Protein AF-A0A1H4Z9X9-F1 (afdb_monomer)

Foldseek 3Di:
DDPPVVVVVVVVVVVVVVVVVVVVCVVVPNCPCVVPVVVVVVVVCVVVVVVVDDDPDDDDDDDDDDDDDDDDDDDDDDPPPVPDDDPWDKDKDFDPPVRWDWDDDPNWIWIWTMKIWIQDPVRDIDIWTFTATPVDDPDDRDTDHDDPDVVVVVVNVVVVVVVVVVVVPDD

Organism: NCBI:txid402596

Sequence (171 aa):
MTPSARPALLAAGLLGSVHAAFSLYWGLGGTWLVRTLGNRMVDAFAGWEWLLVQNCGRTTVVGPAGSSYGRSSTTSCDDRRMDVELSALAINVAIPEDLRWRDSRRDEEFELQSLTIRMLPDGSLAAKAYGKPVAGGRGAYTSFPVPDRPELAALVSAAAAEAARRWGAHS

Secondary structure (DSSP, 8-state):
--TTHHHHHHHHHHHHHHHHHHHHHHHTT--HHHHHHHHHHHHHHTT-GGGG------------S-----------S-----------EEEEEEPPGGG--EEEETTEEEEEEEEEEEE-TTS-EEEEEEEEETT-S-----EEPPP--HHHHHHHHHHHHHHHHHHHT--

pLDDT: mean 77.83, std 20.42, range [32.12, 97.69]

Mean predicted aligned error: 17.69 Å

Structure (mmCIF, N/CA/C/O backbone):
data_AF-A0A1H4Z9X9-F1
#
_entry.id   AF-A0A1H4Z9X9-F1
#
loop_
_atom_site.group_PDB
_atom_site.id
_atom_site.type_symbol
_atom_site.label_atom_id
_atom_site.label_alt_id
_atom_site.label_comp_id
_atom_site.label_asym_id
_atom_site.label_entity_id
_atom_site.label_seq_id
_atom_site.pdbx_PDB_ins_code
_atom_site.Cartn_x
_atom_site.Cartn_y
_atom_site.Cartn_z
_atom_site.occupancy
_atom_site.B_iso_or_equiv
_atom_site.auth_seq_id
_atom_site.auth_comp_id
_atom_site.auth_asym_id
_atom_site.auth_atom_id
_atom_site.pdbx_PDB_model_num
ATOM 1 N N . MET A 1 1 ? -19.830 56.458 6.290 1.00 52.66 1 MET A N 1
ATOM 2 C CA . MET A 1 1 ? -18.929 55.763 5.343 1.00 52.66 1 MET A CA 1
ATOM 3 C C . MET A 1 1 ? -17.515 55.841 5.896 1.00 52.66 1 MET A C 1
ATOM 5 O O . MET A 1 1 ? -16.938 56.919 5.899 1.00 52.66 1 MET A O 1
ATOM 9 N N . THR A 1 2 ? -17.002 54.756 6.475 1.00 53.25 2 THR A N 1
ATOM 10 C CA . THR A 1 2 ? -15.676 54.725 7.113 1.00 53.25 2 THR A CA 1
ATOM 11 C C . THR A 1 2 ? -14.554 54.656 6.059 1.00 53.25 2 THR A C 1
ATOM 13 O O . THR A 1 2 ? -14.677 53.913 5.083 1.00 53.25 2 THR A O 1
ATOM 16 N N . PRO A 1 3 ? -13.448 55.407 6.224 1.00 57.75 3 PRO A N 1
ATOM 17 C CA . PRO A 1 3 ? -12.372 55.532 5.228 1.00 57.75 3 PRO A CA 1
ATOM 18 C C . PRO A 1 3 ? -11.546 54.250 4.973 1.00 57.75 3 PRO A C 1
ATOM 20 O O . PRO A 1 3 ? -10.733 54.226 4.052 1.00 57.75 3 PRO A O 1
ATOM 23 N N . SER A 1 4 ? -11.782 53.160 5.711 1.00 63.22 4 SER A N 1
ATOM 24 C CA . SER A 1 4 ? -11.013 51.904 5.622 1.00 63.22 4 SER A CA 1
ATOM 25 C C . SER A 1 4 ? -11.475 50.916 4.538 1.00 63.22 4 SER A C 1
ATOM 27 O O . SER A 1 4 ? -10.847 49.877 4.356 1.00 63.22 4 SER A O 1
ATOM 29 N N . ALA A 1 5 ? -12.547 51.207 3.793 1.00 66.94 5 ALA A N 1
ATOM 30 C CA . ALA A 1 5 ? -13.095 50.265 2.805 1.00 66.94 5 ALA A CA 1
ATOM 31 C C . ALA A 1 5 ? -12.271 50.172 1.502 1.00 66.94 5 ALA A C 1
ATOM 33 O O . ALA A 1 5 ? -12.215 49.122 0.866 1.00 66.94 5 ALA A O 1
ATOM 34 N N . ARG A 1 6 ? -11.597 51.257 1.102 1.00 76.75 6 ARG A N 1
ATOM 35 C CA . ARG A 1 6 ? -10.810 51.321 -0.145 1.00 76.75 6 ARG A CA 1
ATOM 36 C C . ARG A 1 6 ? -9.581 50.400 -0.160 1.00 76.75 6 ARG A C 1
ATOM 38 O O . ARG A 1 6 ? -9.452 49.648 -1.123 1.00 76.75 6 ARG A O 1
ATOM 45 N N . PRO A 1 7 ? -8.697 50.395 0.859 1.00 81.44 7 PRO A N 1
ATOM 46 C CA . PRO A 1 7 ? -7.540 49.498 0.854 1.00 81.44 7 PRO A CA 1
ATOM 47 C C . PRO A 1 7 ? -7.947 48.019 0.914 1.00 81.44 7 PRO A C 1
ATOM 49 O O . PRO A 1 7 ? -7.314 47.195 0.262 1.00 81.44 7 PRO A O 1
ATOM 52 N N . ALA A 1 8 ? -9.035 47.683 1.614 1.00 81.56 8 ALA A N 1
ATOM 53 C CA . ALA A 1 8 ? -9.553 46.316 1.665 1.00 81.56 8 ALA A CA 1
ATOM 54 C C . ALA A 1 8 ? -10.060 45.833 0.294 1.00 81.56 8 ALA A C 1
ATOM 56 O O . ALA A 1 8 ? -9.765 44.711 -0.111 1.00 81.56 8 ALA A O 1
ATOM 57 N N . LEU A 1 9 ? -10.764 46.691 -0.453 1.00 83.94 9 LEU A N 1
ATOM 58 C CA . LEU A 1 9 ? -11.211 46.378 -1.814 1.00 83.94 9 LEU A CA 1
ATOM 59 C C . LEU A 1 9 ? -10.040 46.244 -2.794 1.00 83.94 9 LEU A C 1
ATOM 61 O O . LEU A 1 9 ? -10.055 45.350 -3.636 1.00 83.94 9 LEU A O 1
ATOM 65 N N . LEU A 1 10 ? -9.006 47.080 -2.665 1.00 89.62 10 LEU A N 1
ATOM 66 C CA . LEU A 1 10 ? -7.790 46.957 -3.475 1.00 89.62 10 LEU A CA 1
ATOM 67 C C . LEU A 1 10 ? -7.038 45.656 -3.169 1.00 89.62 10 LEU A C 1
ATOM 69 O O . LEU A 1 10 ? -6.634 44.958 -4.096 1.00 89.62 10 LEU A O 1
ATOM 73 N N . ALA A 1 11 ? -6.903 45.292 -1.892 1.00 88.44 11 ALA A N 1
ATOM 74 C CA . ALA A 1 11 ? -6.289 44.030 -1.487 1.00 88.44 11 ALA A CA 1
ATOM 75 C C . ALA A 1 11 ? -7.077 42.817 -2.011 1.00 88.44 11 ALA A C 1
ATOM 77 O O . ALA A 1 11 ? -6.487 41.893 -2.571 1.00 88.44 11 ALA A O 1
ATOM 78 N N . ALA A 1 12 ? -8.408 42.846 -1.900 1.00 89.75 12 ALA A N 1
ATOM 79 C CA . ALA A 1 12 ? -9.274 41.798 -2.434 1.00 89.75 12 ALA A CA 1
ATOM 80 C C . ALA A 1 12 ? -9.181 41.701 -3.967 1.00 89.75 12 ALA A C 1
ATOM 82 O O . ALA A 1 12 ? -9.085 40.601 -4.509 1.00 89.75 12 ALA A O 1
ATOM 83 N N . GLY A 1 13 ? -9.150 42.839 -4.668 1.00 93.00 13 GLY A N 1
ATOM 84 C CA . GLY A 1 13 ? -9.000 42.893 -6.122 1.00 93.00 13 GLY A CA 1
ATOM 85 C C . GLY A 1 13 ? -7.648 42.363 -6.602 1.00 93.00 13 GLY A C 1
ATOM 86 O O . GLY A 1 13 ? -7.600 41.603 -7.570 1.00 93.00 13 GLY A O 1
ATOM 87 N N . LEU A 1 14 ? -6.560 42.692 -5.900 1.00 95.06 14 LEU A N 1
ATOM 88 C CA . LEU A 1 14 ? -5.228 42.148 -6.178 1.00 95.06 14 LEU A CA 1
ATOM 89 C C . LEU A 1 14 ? -5.201 40.632 -5.979 1.00 95.06 14 LEU A C 1
ATOM 91 O O . LEU A 1 14 ? -4.769 39.908 -6.875 1.00 95.06 14 LEU A O 1
ATOM 95 N N . LEU A 1 15 ? -5.722 40.143 -4.851 1.00 94.06 15 LEU A N 1
ATOM 96 C CA . LEU A 1 15 ? -5.779 38.710 -4.563 1.00 94.06 15 LEU A CA 1
ATOM 97 C C . LEU A 1 15 ? -6.613 37.953 -5.610 1.00 94.06 15 LEU A C 1
ATOM 99 O O . LEU A 1 15 ? -6.176 36.923 -6.124 1.00 94.06 15 LEU A O 1
ATOM 103 N N . GLY A 1 16 ? -7.781 38.491 -5.969 1.00 94.12 16 GLY A N 1
ATOM 104 C CA . GLY A 1 16 ? -8.646 37.921 -7.000 1.00 94.12 16 GLY A CA 1
ATOM 105 C C . GLY A 1 16 ? -7.995 37.915 -8.383 1.00 94.12 16 GLY A C 1
ATOM 106 O O . GLY A 1 16 ? -8.086 36.918 -9.095 1.00 94.12 16 GLY A O 1
ATOM 107 N N . SER A 1 17 ? -7.275 38.980 -8.743 1.00 94.31 17 SER A N 1
ATOM 108 C CA . SER A 1 17 ? -6.563 39.075 -10.025 1.00 94.31 17 SER A CA 1
ATOM 109 C C . SER A 1 17 ? -5.421 38.064 -10.118 1.00 94.31 17 SER A C 1
ATOM 111 O O . SER A 1 17 ? -5.271 37.401 -11.143 1.00 94.31 17 SER A O 1
ATOM 113 N N . VAL A 1 18 ? -4.656 37.889 -9.034 1.00 95.06 18 VAL A N 1
ATOM 114 C CA . VAL A 1 18 ? -3.615 36.852 -8.949 1.00 95.06 18 VAL A CA 1
ATOM 115 C C . VAL A 1 18 ? -4.238 35.465 -9.113 1.00 95.06 18 VAL A C 1
ATOM 117 O O . VAL A 1 18 ? -3.756 34.669 -9.917 1.00 95.06 18 VAL A O 1
ATOM 120 N N . HIS A 1 19 ? -5.342 35.186 -8.418 1.00 90.62 19 HIS A N 1
ATOM 121 C CA . HIS A 1 19 ? -6.038 33.905 -8.532 1.00 90.62 19 HIS A CA 1
ATOM 122 C C . HIS A 1 19 ? -6.574 33.655 -9.953 1.00 90.62 19 HIS A C 1
ATOM 124 O O . HIS A 1 19 ? -6.375 32.575 -10.506 1.00 90.62 19 HIS A O 1
ATOM 130 N N . ALA A 1 20 ? -7.193 34.659 -10.580 1.00 92.88 20 ALA A N 1
ATOM 131 C CA . ALA A 1 20 ? -7.705 34.565 -11.947 1.00 92.88 20 ALA A CA 1
ATOM 132 C C . ALA A 1 20 ? -6.587 34.314 -12.971 1.00 92.88 20 ALA A C 1
ATOM 134 O O . ALA A 1 20 ? -6.752 33.481 -13.862 1.00 92.88 20 ALA A O 1
ATOM 135 N N . ALA A 1 21 ? -5.436 34.975 -12.817 1.00 93.19 21 ALA A N 1
ATOM 136 C CA . ALA A 1 21 ? -4.273 34.756 -13.672 1.00 93.19 21 ALA A CA 1
ATOM 137 C C . ALA A 1 21 ? -3.742 33.317 -13.561 1.00 93.19 21 ALA A C 1
ATOM 139 O O . ALA A 1 21 ? -3.458 32.691 -14.582 1.00 93.19 21 ALA A O 1
ATOM 140 N N . PHE A 1 22 ? -3.674 32.762 -12.345 1.00 91.44 22 PHE A N 1
ATOM 141 C CA . PHE A 1 22 ? -3.310 31.358 -12.129 1.00 91.44 22 PHE A CA 1
ATOM 142 C C . PHE A 1 22 ? -4.329 30.396 -12.754 1.00 91.44 22 PHE A C 1
ATOM 144 O O . PHE A 1 22 ? -3.939 29.455 -13.443 1.00 91.44 22 PHE A O 1
ATOM 151 N N . SER A 1 23 ? -5.627 30.636 -12.571 1.00 90.56 23 SER A N 1
ATOM 152 C CA . SER A 1 23 ? -6.678 29.794 -13.158 1.00 90.56 23 SER A CA 1
ATOM 153 C C . SER A 1 23 ? -6.652 29.815 -14.687 1.00 90.56 23 SER A C 1
ATOM 155 O O . SER A 1 23 ? -6.767 28.764 -15.315 1.00 90.56 23 SER A O 1
ATOM 157 N N . LEU A 1 24 ? -6.431 30.984 -15.296 1.00 94.38 24 LEU A N 1
ATOM 158 C CA . LEU A 1 24 ? -6.285 31.106 -16.746 1.00 94.38 24 LEU A CA 1
ATOM 159 C C . LEU A 1 24 ? -5.022 30.393 -17.247 1.00 94.38 24 LEU A C 1
ATOM 161 O O . LEU A 1 24 ? -5.074 29.677 -18.244 1.00 94.38 24 LEU A O 1
ATOM 165 N N . TYR A 1 25 ? -3.905 30.542 -16.533 1.00 91.75 25 TYR A N 1
ATOM 166 C CA . TYR A 1 25 ? -2.648 29.867 -16.845 1.00 91.75 25 TYR A CA 1
ATOM 167 C C . TYR A 1 25 ? -2.808 28.339 -16.906 1.00 91.75 25 TYR A C 1
ATOM 169 O O . TYR A 1 25 ? -2.368 27.709 -17.870 1.00 91.75 25 TYR A O 1
ATOM 177 N N . TRP A 1 26 ? -3.484 27.745 -15.919 1.00 88.25 26 TRP A N 1
ATOM 178 C CA . TRP A 1 26 ? -3.745 26.304 -15.901 1.00 88.25 26 TRP A CA 1
ATOM 179 C C . TRP A 1 26 ? -4.807 25.878 -16.917 1.00 88.25 26 TRP A C 1
ATOM 181 O O . TRP A 1 26 ? -4.642 24.847 -17.565 1.00 88.25 26 TRP A O 1
ATOM 191 N N . GLY A 1 27 ? -5.856 26.682 -17.115 1.00 88.19 27 GLY A N 1
ATOM 192 C CA . GLY A 1 27 ? -6.894 26.416 -18.116 1.00 88.19 27 GLY A CA 1
ATOM 193 C C . GLY A 1 27 ? -6.366 26.399 -19.555 1.00 88.19 27 GLY A C 1
ATOM 194 O O . GLY A 1 27 ? -6.872 25.649 -20.383 1.00 88.19 27 GLY A O 1
ATOM 195 N N . LEU A 1 28 ? -5.310 27.167 -19.840 1.00 90.44 28 LEU A N 1
ATOM 196 C CA . LEU A 1 28 ? -4.624 27.196 -21.137 1.00 90.44 28 LEU A CA 1
ATOM 197 C C . LEU A 1 28 ? -3.490 26.157 -21.259 1.00 90.44 28 LEU A C 1
ATOM 199 O O . LEU A 1 28 ? -2.750 26.173 -22.241 1.00 90.44 28 LEU A O 1
ATOM 203 N N . GLY A 1 29 ? -3.330 25.256 -20.282 1.00 84.25 29 GLY A N 1
ATOM 204 C CA . GLY A 1 29 ? -2.321 24.190 -20.328 1.00 84.25 29 GLY A CA 1
ATOM 205 C C . GLY A 1 29 ? -0.890 24.653 -20.026 1.00 84.25 29 GLY A C 1
ATOM 206 O O . GLY A 1 29 ? 0.075 24.066 -20.521 1.00 84.25 29 GLY A O 1
ATOM 207 N N . GLY A 1 30 ? -0.720 25.706 -19.224 1.00 83.81 30 GLY A N 1
ATOM 208 C CA . GLY A 1 30 ? 0.589 26.206 -18.816 1.00 83.81 30 GLY A CA 1
ATOM 209 C C . GLY A 1 30 ? 1.420 25.160 -18.056 1.00 83.81 30 GLY A C 1
ATOM 210 O O . GLY A 1 30 ? 1.067 24.739 -16.962 1.00 83.81 30 GLY A O 1
ATOM 211 N N . THR A 1 31 ? 2.566 24.761 -18.618 1.00 83.06 31 THR A N 1
ATOM 212 C CA . THR A 1 31 ? 3.513 23.801 -17.996 1.00 83.06 31 THR A CA 1
ATOM 213 C C . THR A 1 31 ? 4.851 24.428 -17.593 1.00 83.06 31 THR A C 1
ATOM 215 O O . THR A 1 31 ? 5.661 23.817 -16.896 1.00 83.06 31 THR A O 1
ATOM 218 N N . TRP A 1 32 ? 5.098 25.667 -18.018 1.00 83.69 32 TRP A N 1
ATOM 219 C CA . TRP A 1 32 ? 6.331 26.413 -17.758 1.00 83.69 32 TRP A CA 1
ATOM 220 C C . TRP A 1 32 ? 6.660 26.574 -16.263 1.00 83.69 32 TRP A C 1
ATOM 222 O O . TRP A 1 32 ? 7.814 26.423 -15.868 1.00 83.69 32 TRP A O 1
ATOM 232 N N . LEU A 1 33 ? 5.648 26.826 -15.431 1.00 75.75 33 LEU A N 1
ATOM 233 C CA . LEU A 1 33 ? 5.761 27.004 -13.990 1.00 75.75 33 LEU A CA 1
ATOM 234 C C . LEU A 1 33 ? 6.166 25.679 -13.333 1.00 75.75 33 LEU A C 1
ATOM 236 O O . LEU A 1 33 ? 7.076 25.663 -12.518 1.00 75.75 33 LEU A O 1
ATOM 240 N N . VAL A 1 34 ? 5.581 24.554 -13.766 1.00 76.25 34 VAL A N 1
ATOM 241 C CA . VAL A 1 34 ? 5.974 23.205 -13.314 1.00 76.25 34 VAL A CA 1
ATOM 242 C C . VAL A 1 34 ? 7.426 22.915 -13.666 1.00 76.25 34 VAL A C 1
ATOM 244 O O . VAL A 1 34 ? 8.165 22.415 -12.830 1.00 76.25 34 VAL A O 1
ATOM 247 N N . ARG A 1 35 ? 7.864 23.259 -14.881 1.00 72.50 35 ARG A N 1
ATOM 248 C CA . ARG A 1 35 ? 9.251 23.018 -15.304 1.00 72.50 35 ARG A CA 1
ATOM 249 C C . ARG A 1 35 ? 10.259 23.886 -14.555 1.00 72.50 35 ARG A C 1
ATOM 251 O O . ARG A 1 35 ? 11.309 23.393 -14.167 1.00 72.50 35 ARG A O 1
ATOM 258 N N . THR A 1 36 ? 9.959 25.164 -14.341 1.00 77.62 36 THR A N 1
ATOM 259 C CA . THR A 1 36 ? 10.905 26.102 -13.713 1.00 77.62 36 THR A CA 1
ATOM 260 C C . THR A 1 36 ? 10.898 26.033 -12.190 1.00 77.62 36 THR A C 1
ATOM 262 O O . THR A 1 36 ? 11.973 25.973 -11.597 1.00 77.62 36 THR A O 1
ATOM 265 N N . LEU A 1 37 ? 9.727 26.001 -11.543 1.00 70.81 37 LEU A N 1
ATOM 266 C CA . LEU A 1 37 ? 9.650 25.780 -10.095 1.00 70.81 37 LEU A CA 1
ATOM 267 C C . LEU A 1 37 ? 9.970 24.336 -9.722 1.00 70.81 37 LEU A C 1
ATOM 269 O O . LEU A 1 37 ? 10.594 24.140 -8.690 1.00 70.81 37 LEU A O 1
ATOM 273 N N . GLY A 1 38 ? 9.623 23.349 -10.554 1.00 64.44 38 GLY A N 1
ATOM 274 C CA . GLY A 1 38 ? 10.009 21.953 -10.339 1.00 64.44 38 GLY A CA 1
ATOM 275 C C . GLY A 1 38 ? 11.524 21.780 -10.341 1.00 64.44 38 GLY A C 1
ATOM 276 O O . GLY A 1 38 ? 12.063 21.306 -9.347 1.00 64.44 38 GLY A O 1
ATOM 277 N N . ASN A 1 39 ? 12.219 22.258 -11.382 1.00 64.38 39 ASN A N 1
ATOM 278 C CA . ASN A 1 39 ? 13.684 22.200 -11.410 1.00 64.38 39 ASN A CA 1
ATOM 279 C C . ASN A 1 39 ? 14.304 22.982 -10.244 1.00 64.38 39 ASN A C 1
ATOM 281 O O . ASN A 1 39 ? 15.152 22.445 -9.548 1.00 64.38 39 ASN A O 1
ATOM 285 N N . ARG A 1 40 ? 13.833 24.205 -9.950 1.00 66.38 40 ARG A N 1
ATOM 286 C CA . ARG A 1 40 ? 14.390 24.995 -8.836 1.00 66.38 40 ARG A CA 1
ATOM 287 C C . ARG A 1 40 ? 14.104 24.414 -7.454 1.00 66.38 40 ARG A C 1
ATOM 289 O O . ARG A 1 40 ? 14.924 24.600 -6.567 1.00 66.38 40 ARG A O 1
ATOM 296 N N . MET A 1 41 ? 12.960 23.763 -7.236 1.00 59.62 41 MET A N 1
ATOM 297 C CA . MET A 1 41 ? 12.684 23.070 -5.975 1.00 59.62 41 MET A CA 1
ATOM 298 C C . MET A 1 41 ? 13.578 21.841 -5.843 1.00 59.62 41 MET A C 1
ATOM 300 O O . MET A 1 41 ? 14.187 21.672 -4.797 1.00 59.62 41 MET A O 1
ATOM 304 N N . VAL A 1 42 ? 13.714 21.031 -6.896 1.00 64.62 42 VAL A N 1
ATOM 305 C CA . VAL A 1 42 ? 14.617 19.868 -6.895 1.00 64.62 42 VAL A CA 1
ATOM 306 C C . VAL A 1 42 ? 16.064 20.301 -6.630 1.00 64.62 42 VAL A C 1
ATOM 308 O O . VAL A 1 42 ? 16.710 19.719 -5.766 1.00 64.62 42 VAL A O 1
ATOM 311 N N . ASP A 1 43 ? 16.527 21.384 -7.260 1.00 64.06 43 ASP A N 1
ATOM 312 C CA . ASP A 1 43 ? 17.861 21.951 -7.018 1.00 64.06 43 ASP A CA 1
ATOM 313 C C . ASP A 1 43 ? 18.000 22.554 -5.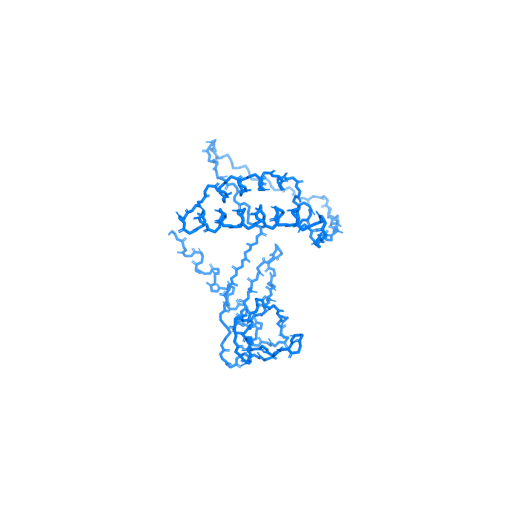607 1.00 64.06 43 ASP A C 1
ATOM 315 O O . ASP A 1 43 ? 19.052 22.441 -4.987 1.00 64.06 43 ASP A O 1
ATOM 319 N N . ALA A 1 44 ? 16.949 23.182 -5.066 1.00 65.44 44 ALA A N 1
ATOM 320 C CA . ALA A 1 44 ? 16.961 23.738 -3.709 1.00 65.44 44 ALA A CA 1
ATOM 321 C C . ALA A 1 44 ? 16.915 22.657 -2.613 1.00 65.44 44 ALA A C 1
ATOM 323 O O . ALA A 1 44 ? 17.351 22.911 -1.492 1.00 65.44 44 ALA A O 1
ATOM 324 N N . PHE A 1 45 ? 16.390 21.469 -2.927 1.00 54.88 45 PHE A N 1
ATOM 325 C CA . PHE A 1 45 ? 16.410 20.299 -2.048 1.00 54.88 45 PHE A CA 1
ATOM 326 C C . PHE A 1 45 ? 17.638 19.399 -2.264 1.00 54.88 45 PHE A C 1
ATOM 328 O O . PHE A 1 45 ? 17.888 18.533 -1.423 1.00 54.88 45 PHE A O 1
ATOM 335 N N . ALA A 1 46 ? 18.427 19.611 -3.325 1.00 55.88 46 ALA A N 1
ATOM 336 C CA . ALA A 1 46 ? 19.699 18.923 -3.526 1.00 55.88 46 ALA A CA 1
ATOM 337 C C . ALA A 1 46 ? 20.658 19.280 -2.375 1.00 55.88 46 ALA A C 1
ATOM 339 O O . ALA A 1 46 ? 20.999 20.446 -2.161 1.00 55.88 46 ALA A O 1
ATOM 340 N N . GLY A 1 47 ? 21.044 18.281 -1.576 1.00 58.47 47 GLY A N 1
ATOM 341 C CA . GLY A 1 47 ? 21.836 18.471 -0.351 1.00 58.47 47 GLY A CA 1
ATOM 342 C C . GLY A 1 47 ? 21.035 18.635 0.951 1.00 58.47 47 GLY A C 1
ATOM 343 O O . GLY A 1 47 ? 21.631 18.727 2.025 1.00 58.47 47 GLY A O 1
ATOM 344 N N . TRP A 1 48 ? 19.697 18.639 0.902 1.00 51.53 48 TRP A N 1
ATOM 345 C CA . TRP A 1 48 ? 18.820 18.581 2.089 1.00 51.53 48 TRP A CA 1
ATOM 346 C C . TRP A 1 48 ? 18.174 17.196 2.252 1.00 51.53 48 TRP A C 1
ATOM 348 O O . TRP A 1 48 ? 17.219 17.024 3.005 1.00 51.53 48 TRP A O 1
ATOM 358 N N . GLU A 1 49 ? 18.730 16.183 1.585 1.00 59.22 49 GLU A N 1
ATOM 359 C CA . GLU A 1 49 ? 18.284 14.781 1.606 1.00 59.22 49 GLU A CA 1
ATOM 360 C C . GLU A 1 49 ? 18.164 14.208 3.031 1.00 59.22 49 GLU A C 1
ATOM 362 O O . GLU A 1 49 ? 17.296 13.381 3.308 1.00 59.22 49 GLU A O 1
ATOM 367 N N . TRP A 1 50 ? 18.958 14.717 3.978 1.00 58.75 50 TRP A N 1
ATOM 368 C CA . TRP A 1 50 ? 18.918 14.328 5.390 1.00 58.75 50 TRP A CA 1
ATOM 369 C C . TRP A 1 50 ? 17.612 14.713 6.112 1.00 58.75 50 TRP A C 1
ATOM 371 O O . TRP A 1 50 ? 17.272 14.076 7.107 1.00 58.75 50 TRP A O 1
ATOM 381 N N . LEU A 1 51 ? 16.847 15.697 5.617 1.00 50.75 51 LEU A N 1
ATOM 382 C CA . LEU A 1 51 ? 15.527 16.055 6.167 1.00 50.75 51 LEU A CA 1
ATOM 383 C C . LEU A 1 51 ? 14.448 15.010 5.844 1.00 50.75 51 LEU A C 1
ATOM 385 O O . LEU A 1 51 ? 13.425 14.954 6.528 1.00 50.75 51 LEU A O 1
ATOM 389 N N . LEU A 1 52 ? 14.676 14.171 4.829 1.00 52.25 52 LEU A N 1
ATOM 390 C CA . LEU A 1 52 ? 13.796 13.057 4.463 1.00 52.25 52 LEU A CA 1
ATOM 391 C C . LEU A 1 52 ? 14.221 11.728 5.114 1.00 52.25 52 LEU A C 1
ATOM 393 O O . LEU A 1 52 ? 13.471 10.752 5.056 1.00 52.25 52 LEU A O 1
ATOM 397 N N . VAL A 1 53 ? 15.375 11.690 5.791 1.00 55.22 53 VAL A N 1
ATOM 398 C CA . VAL A 1 53 ? 15.826 10.534 6.575 1.00 55.22 53 VAL A CA 1
ATOM 399 C C . VAL A 1 53 ? 15.139 10.549 7.941 1.00 55.22 53 VAL A C 1
ATOM 401 O O . VAL A 1 53 ? 15.636 11.088 8.927 1.00 55.22 53 VAL A O 1
ATOM 404 N N . GLN A 1 54 ? 13.977 9.906 8.022 1.00 47.72 54 GLN A N 1
ATOM 405 C CA . GLN A 1 54 ? 13.472 9.401 9.297 1.00 47.72 54 GLN A CA 1
ATOM 406 C C . GLN A 1 54 ? 14.242 8.126 9.668 1.00 47.72 54 GLN A C 1
ATOM 408 O O . GLN A 1 54 ? 14.053 7.082 9.056 1.00 47.72 54 GLN A O 1
ATOM 413 N N . ASN A 1 55 ? 15.099 8.249 10.690 1.00 46.69 55 ASN A N 1
ATOM 414 C CA . ASN A 1 55 ? 15.712 7.176 11.484 1.00 46.69 55 ASN A CA 1
ATOM 415 C C . ASN A 1 55 ? 16.353 6.011 10.704 1.00 46.69 55 ASN A C 1
ATOM 417 O O . ASN A 1 55 ? 15.814 4.908 10.657 1.00 46.69 55 ASN A O 1
ATOM 421 N N . CYS A 1 56 ? 17.593 6.197 10.243 1.00 39.03 56 CYS A N 1
ATOM 422 C CA . CYS A 1 56 ? 18.515 5.066 10.149 1.00 39.03 56 CYS A CA 1
ATOM 423 C C . CYS A 1 56 ? 19.231 4.933 11.498 1.00 39.03 56 CYS A C 1
ATOM 425 O O . CYS A 1 56 ? 20.141 5.701 11.820 1.00 39.03 56 CYS A O 1
ATOM 427 N N . GLY A 1 57 ? 18.765 3.992 12.321 1.00 40.53 57 GLY A N 1
ATOM 428 C CA . GLY A 1 57 ? 19.454 3.591 13.540 1.00 40.53 57 GLY A CA 1
ATOM 429 C C . GLY A 1 57 ? 20.903 3.224 13.220 1.00 40.53 57 GLY A C 1
ATOM 430 O O . GLY A 1 57 ? 21.188 2.434 12.325 1.00 40.53 57 GLY A O 1
ATOM 431 N N . ARG A 1 58 ? 21.827 3.851 13.941 1.00 41.06 58 ARG A N 1
ATOM 432 C CA . ARG A 1 58 ? 23.257 3.569 13.900 1.00 41.06 58 ARG A CA 1
ATOM 433 C C . ARG A 1 58 ? 23.500 2.195 14.531 1.00 41.06 58 ARG A C 1
ATOM 435 O O . ARG A 1 58 ? 23.562 2.097 15.752 1.00 41.06 58 ARG A O 1
ATOM 442 N N . THR A 1 59 ? 23.681 1.162 13.716 1.00 36.12 59 THR A N 1
ATOM 443 C CA . THR A 1 59 ? 24.265 -0.108 14.169 1.00 36.12 59 THR A CA 1
ATOM 444 C C . THR A 1 59 ? 25.670 -0.216 13.600 1.00 36.12 59 THR A C 1
ATOM 446 O O . THR A 1 59 ? 25.873 -0.574 12.445 1.00 36.12 59 THR A O 1
ATOM 449 N N . THR A 1 60 ? 26.661 0.127 14.420 1.00 35.47 60 THR A N 1
ATOM 450 C CA . THR A 1 60 ? 28.061 -0.188 14.140 1.00 35.47 60 THR A CA 1
ATOM 451 C C . THR A 1 60 ? 28.233 -1.700 14.271 1.00 35.47 60 THR A C 1
ATOM 453 O O . THR A 1 60 ? 28.254 -2.220 15.384 1.00 35.47 60 THR A O 1
ATOM 456 N N . VAL A 1 61 ? 28.351 -2.416 13.153 1.00 39.47 61 VAL A N 1
ATOM 457 C CA . VAL A 1 61 ? 28.840 -3.800 13.162 1.00 39.47 61 VAL A CA 1
ATOM 458 C C . VAL A 1 61 ? 30.363 -3.745 13.064 1.00 39.47 61 VAL A 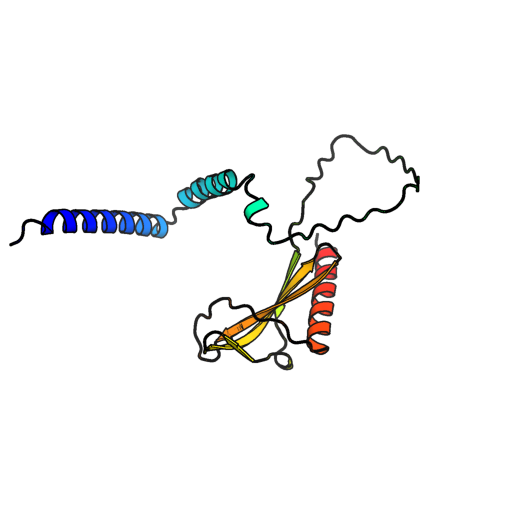C 1
ATOM 460 O O . VAL A 1 61 ? 30.916 -3.447 12.009 1.00 39.47 61 VAL A O 1
ATOM 463 N N . VAL A 1 62 ? 31.047 -4.006 14.179 1.00 42.31 62 VAL A N 1
ATOM 464 C CA . VAL A 1 62 ? 32.474 -4.352 14.176 1.00 42.31 62 VAL A CA 1
ATOM 465 C C . VAL A 1 62 ? 32.567 -5.854 13.903 1.00 42.31 62 VAL A C 1
ATOM 467 O O . VAL A 1 62 ? 32.167 -6.656 14.743 1.00 42.31 62 VAL A O 1
ATOM 470 N N . GLY A 1 63 ? 33.063 -6.229 12.722 1.00 34.97 63 GLY A N 1
ATOM 471 C CA . GLY A 1 63 ? 33.409 -7.606 12.351 1.00 34.97 63 GLY A CA 1
ATOM 472 C C . GLY A 1 63 ? 34.915 -7.729 12.082 1.00 34.97 63 GLY A C 1
ATOM 473 O O . GLY A 1 63 ? 35.518 -6.757 11.621 1.00 34.97 63 GLY A O 1
ATOM 474 N N . PRO A 1 64 ? 35.551 -8.868 12.409 1.00 37.06 64 PRO A N 1
ATOM 475 C CA . PRO A 1 64 ? 37.001 -8.970 12.497 1.00 37.06 64 PRO A CA 1
ATOM 476 C C . PRO A 1 64 ? 37.678 -9.007 11.125 1.00 37.06 64 PRO A C 1
ATOM 478 O O . PRO A 1 64 ? 37.128 -9.480 10.131 1.00 37.06 64 PRO A O 1
ATOM 481 N N . ALA A 1 65 ? 38.914 -8.514 11.114 1.00 42.72 65 ALA A N 1
ATOM 482 C CA . ALA A 1 65 ? 39.824 -8.543 9.985 1.00 42.72 65 ALA A CA 1
ATOM 483 C C . ALA A 1 65 ? 40.087 -9.978 9.499 1.00 42.72 65 ALA A C 1
A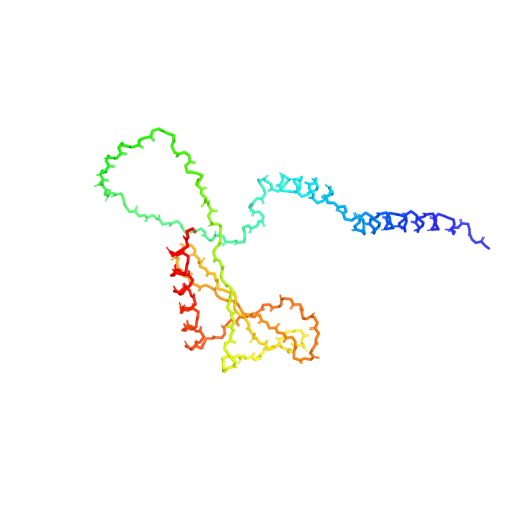TOM 485 O O . ALA A 1 65 ? 40.439 -10.852 10.289 1.00 42.72 65 ALA A O 1
ATOM 486 N N . GLY A 1 66 ? 40.007 -10.171 8.182 1.00 36.50 66 GLY A N 1
ATOM 487 C CA . GLY A 1 66 ? 40.618 -11.308 7.500 1.00 36.50 66 GLY A CA 1
ATOM 488 C C . GLY A 1 66 ? 39.656 -12.125 6.650 1.00 36.50 66 GLY A C 1
ATOM 489 O O . GLY A 1 66 ? 39.107 -13.113 7.114 1.00 36.50 66 GLY A O 1
ATOM 490 N N . SER A 1 67 ? 39.541 -11.782 5.366 1.00 32.12 67 SER A N 1
ATOM 491 C CA . SER A 1 67 ? 39.570 -12.802 4.314 1.00 32.12 67 SER A CA 1
ATOM 492 C C . SER A 1 67 ? 39.852 -12.159 2.961 1.00 32.12 67 SER A C 1
ATOM 494 O O . SER A 1 67 ? 39.031 -11.462 2.370 1.00 32.12 67 SER A O 1
ATOM 496 N N . SER A 1 68 ? 41.073 -12.380 2.501 1.00 43.25 68 SER A N 1
ATOM 497 C CA . SER A 1 68 ? 41.538 -12.161 1.143 1.00 43.25 68 SER A CA 1
ATOM 498 C C . SER A 1 68 ? 40.888 -13.163 0.189 1.00 43.25 68 SER A C 1
ATOM 500 O O . SER A 1 68 ? 41.125 -14.361 0.326 1.00 43.25 68 SER A O 1
ATOM 502 N N . TYR A 1 69 ? 40.181 -12.683 -0.832 1.00 37.00 69 TYR A N 1
ATOM 503 C CA . TYR A 1 69 ? 40.065 -13.390 -2.107 1.00 37.00 69 TYR A CA 1
ATOM 504 C C . TYR A 1 69 ? 40.126 -12.381 -3.249 1.00 37.00 69 TYR A C 1
ATOM 506 O O . TYR A 1 69 ? 39.215 -11.586 -3.465 1.00 37.00 69 TYR A O 1
ATOM 514 N N . GLY A 1 70 ? 41.248 -12.407 -3.966 1.00 38.97 70 GLY A N 1
ATOM 515 C CA . GLY A 1 70 ? 41.410 -11.687 -5.214 1.00 38.97 70 GLY A CA 1
ATOM 516 C C . GLY A 1 70 ? 40.568 -12.315 -6.320 1.00 38.97 70 GLY A C 1
ATOM 517 O O . GLY A 1 70 ? 40.526 -13.536 -6.481 1.00 38.97 70 GLY A O 1
ATOM 518 N N . ARG A 1 71 ? 39.956 -11.461 -7.135 1.00 36.94 71 ARG A N 1
ATOM 519 C CA . ARG A 1 71 ? 39.672 -11.765 -8.533 1.00 36.94 71 ARG A CA 1
ATOM 520 C C . ARG A 1 71 ? 39.949 -10.513 -9.347 1.00 36.94 71 ARG A C 1
ATOM 522 O O . ARG A 1 71 ? 39.159 -9.578 -9.372 1.00 36.94 71 ARG A O 1
ATOM 529 N N . SER A 1 72 ? 41.105 -10.519 -9.992 1.00 42.41 72 SER A N 1
ATOM 530 C CA . SER A 1 72 ? 41.453 -9.594 -11.058 1.00 42.41 72 SER A CA 1
ATOM 531 C C . SER A 1 72 ? 40.523 -9.867 -12.240 1.00 42.41 72 SER A C 1
ATOM 533 O O . SER A 1 72 ? 40.631 -10.909 -12.884 1.00 42.41 72 SER A O 1
ATOM 535 N N . SER A 1 73 ? 39.606 -8.951 -12.526 1.00 43.38 73 SER A N 1
ATOM 536 C CA . SER A 1 73 ? 38.926 -8.881 -13.817 1.00 43.38 73 SER A CA 1
ATOM 537 C C . SER A 1 73 ? 39.185 -7.505 -14.409 1.00 43.38 73 SER A C 1
ATOM 539 O O . SER A 1 73 ? 38.476 -6.540 -14.139 1.00 43.38 73 SER A O 1
ATOM 541 N N . THR A 1 74 ? 40.247 -7.418 -15.203 1.00 49.47 74 THR A N 1
ATOM 542 C CA . THR A 1 74 ? 40.423 -6.376 -16.208 1.00 49.47 74 THR A CA 1
ATOM 543 C C . THR A 1 74 ? 39.320 -6.539 -17.251 1.00 49.47 74 THR A C 1
ATOM 545 O O . THR A 1 74 ? 39.323 -7.495 -18.023 1.00 49.47 74 THR A O 1
ATOM 548 N N . THR A 1 75 ? 38.356 -5.623 -17.291 1.00 40.72 75 THR A N 1
ATOM 549 C CA . THR A 1 75 ? 37.506 -5.410 -18.469 1.00 40.72 75 THR A CA 1
ATOM 550 C C . THR A 1 75 ? 37.148 -3.934 -18.578 1.00 40.72 75 THR A C 1
ATOM 552 O O . THR A 1 75 ? 36.441 -3.394 -17.740 1.00 40.72 75 THR A O 1
ATOM 555 N N . SER A 1 76 ? 37.669 -3.357 -19.661 1.00 40.34 76 SER A N 1
ATOM 556 C CA . SER A 1 76 ? 37.145 -2.254 -20.466 1.00 40.34 76 SER A CA 1
ATOM 557 C C . SER A 1 76 ? 36.923 -0.887 -19.816 1.00 40.34 76 SER A C 1
ATOM 559 O O . SER A 1 76 ? 36.019 -0.667 -19.019 1.00 40.34 76 SER A O 1
ATOM 561 N N . CYS A 1 77 ? 37.713 0.076 -20.285 1.00 41.16 77 CYS A N 1
ATOM 562 C CA . CYS A 1 77 ? 37.466 1.500 -20.127 1.00 41.16 77 CYS A CA 1
ATOM 563 C C . CYS A 1 77 ? 36.176 1.889 -20.879 1.00 41.16 77 CYS A C 1
ATOM 565 O O . CYS A 1 77 ? 36.013 1.517 -22.038 1.00 41.16 77 CYS A O 1
ATOM 567 N N . ASP A 1 78 ? 35.321 2.663 -20.210 1.00 45.25 78 ASP A N 1
ATOM 568 C CA . ASP A 1 78 ? 34.129 3.357 -20.729 1.00 45.25 78 ASP A CA 1
ATOM 569 C C . ASP A 1 78 ? 32.885 2.505 -21.065 1.00 45.25 78 ASP A C 1
ATOM 571 O O . ASP A 1 78 ? 32.309 2.598 -22.143 1.00 45.25 78 ASP A O 1
ATOM 575 N N . ASP A 1 79 ? 32.407 1.726 -20.090 1.00 48.56 79 ASP A N 1
ATOM 576 C CA . ASP A 1 79 ? 30.965 1.503 -19.915 1.00 48.56 79 ASP A CA 1
ATOM 577 C C . ASP A 1 79 ? 30.540 2.296 -18.677 1.00 48.56 79 ASP A C 1
ATOM 579 O O . ASP A 1 79 ? 30.584 1.799 -17.549 1.00 48.56 79 ASP A O 1
ATOM 583 N N . ARG A 1 80 ? 30.174 3.573 -18.851 1.00 54.38 80 ARG A N 1
ATOM 584 C CA . ARG A 1 80 ? 29.379 4.265 -17.832 1.00 54.38 80 ARG A CA 1
ATOM 585 C C . ARG A 1 80 ? 27.987 3.634 -17.819 1.00 54.38 80 ARG A C 1
ATOM 587 O O . ARG A 1 80 ? 27.016 4.255 -18.252 1.00 54.38 80 ARG A O 1
ATOM 594 N N . ARG A 1 81 ? 27.879 2.431 -17.245 1.00 58.81 81 ARG A N 1
ATOM 595 C CA . ARG A 1 81 ? 26.661 2.040 -16.540 1.00 58.81 81 ARG A CA 1
ATOM 596 C C . ARG A 1 81 ? 26.402 3.160 -15.557 1.00 58.81 81 ARG A C 1
ATOM 598 O O . ARG A 1 81 ? 27.148 3.333 -14.599 1.00 58.81 81 ARG A O 1
ATOM 605 N N . MET A 1 82 ? 25.399 3.974 -15.861 1.00 59.06 82 MET A N 1
ATOM 606 C CA . MET A 1 82 ? 24.783 4.823 -14.859 1.00 59.06 82 MET A CA 1
ATOM 607 C C . MET A 1 82 ? 24.455 3.880 -13.706 1.00 59.06 82 MET A C 1
ATOM 609 O O . MET A 1 82 ? 23.665 2.955 -13.891 1.00 59.06 82 MET A O 1
ATOM 613 N N . ASP A 1 83 ? 25.151 4.029 -12.583 1.00 70.50 83 ASP A N 1
ATOM 614 C CA . ASP A 1 83 ? 24.832 3.273 -11.384 1.00 70.50 83 ASP A CA 1
ATOM 615 C C . ASP A 1 83 ? 23.457 3.768 -10.935 1.00 70.50 83 ASP A C 1
ATOM 617 O O . ASP A 1 83 ? 23.311 4.883 -10.432 1.00 70.50 83 ASP A O 1
ATOM 621 N N . VAL A 1 84 ? 22.413 3.022 -11.301 1.00 80.81 84 VAL A N 1
ATOM 622 C CA . VAL A 1 84 ? 21.037 3.397 -10.993 1.00 80.81 84 VAL A CA 1
ATOM 623 C C . VAL A 1 84 ? 20.788 3.004 -9.547 1.00 80.81 84 VAL A C 1
ATOM 625 O O . VAL A 1 84 ? 20.456 1.857 -9.248 1.00 80.81 84 VAL A O 1
ATOM 628 N N . GLU A 1 85 ? 20.938 3.973 -8.651 1.00 77.62 85 GLU A N 1
ATOM 629 C CA . GLU A 1 85 ? 20.585 3.803 -7.248 1.00 77.62 85 GLU A CA 1
ATOM 630 C C . GLU A 1 85 ? 19.059 3.682 -7.101 1.00 77.62 85 GLU A C 1
ATOM 632 O O . GLU A 1 85 ? 18.297 4.623 -7.345 1.00 77.62 85 GLU A O 1
ATOM 637 N N . LEU A 1 86 ? 18.590 2.497 -6.703 1.00 76.50 86 LEU A N 1
ATOM 638 C CA . LEU A 1 86 ? 17.182 2.251 -6.401 1.00 76.50 86 LEU A CA 1
ATOM 639 C C . LEU A 1 86 ? 16.900 2.606 -4.937 1.00 76.50 86 LEU A C 1
ATOM 641 O O . LEU A 1 86 ? 17.218 1.837 -4.034 1.00 76.50 86 LEU A O 1
ATOM 645 N N . SER A 1 87 ? 16.251 3.746 -4.701 1.00 73.19 87 SER A N 1
ATOM 646 C CA . SER A 1 87 ? 15.923 4.209 -3.342 1.00 73.19 87 SER A CA 1
ATOM 647 C C . SER A 1 87 ? 14.838 3.377 -2.648 1.00 73.19 87 SER A C 1
ATOM 649 O O . SER A 1 87 ? 14.867 3.203 -1.430 1.00 73.19 87 SER A O 1
ATOM 651 N N . ALA A 1 88 ? 13.862 2.862 -3.401 1.00 75.56 88 ALA A N 1
ATOM 652 C CA . ALA A 1 88 ? 12.838 1.949 -2.904 1.00 75.56 88 ALA A CA 1
ATOM 653 C C . ALA A 1 88 ? 12.181 1.174 -4.052 1.00 75.56 88 ALA A C 1
ATOM 655 O O . ALA A 1 88 ? 11.867 1.745 -5.097 1.00 75.56 88 ALA A O 1
ATOM 656 N N . LEU A 1 89 ? 11.880 -0.104 -3.816 1.00 86.31 89 LEU A N 1
ATOM 657 C CA . LEU A 1 89 ? 11.086 -0.926 -4.726 1.00 86.31 89 LEU A CA 1
ATOM 658 C C . LEU A 1 89 ? 9.732 -1.225 -4.091 1.00 86.31 89 LEU A C 1
ATOM 660 O O . LEU A 1 89 ? 9.664 -1.786 -2.996 1.00 86.31 89 LEU A O 1
ATOM 664 N N . ALA A 1 90 ? 8.654 -0.837 -4.773 1.00 93.56 90 ALA A N 1
ATOM 665 C CA . ALA A 1 90 ? 7.297 -1.045 -4.295 1.00 93.56 90 ALA A CA 1
ATOM 666 C C . ALA A 1 90 ? 6.392 -1.607 -5.391 1.00 93.56 90 ALA A C 1
ATOM 668 O O . ALA A 1 90 ? 6.451 -1.167 -6.539 1.00 93.56 90 ALA A O 1
ATOM 669 N N . ILE A 1 91 ? 5.510 -2.526 -5.010 1.00 95.25 91 ILE A N 1
ATOM 670 C CA . ILE A 1 91 ? 4.431 -3.038 -5.856 1.00 95.25 91 ILE A CA 1
ATOM 671 C C . ILE A 1 91 ? 3.083 -2.759 -5.209 1.00 95.25 91 ILE A C 1
ATOM 673 O O . ILE A 1 91 ? 2.954 -2.764 -3.985 1.00 95.25 91 ILE A O 1
ATOM 677 N N . ASN A 1 92 ? 2.075 -2.534 -6.044 1.00 96.00 92 ASN A N 1
ATOM 678 C CA . ASN A 1 92 ? 0.691 -2.427 -5.608 1.00 96.00 92 ASN A CA 1
ATOM 679 C C . ASN A 1 92 ? -0.066 -3.669 -6.053 1.00 96.00 92 ASN A C 1
ATOM 681 O O . ASN A 1 92 ? -0.020 -4.033 -7.229 1.00 96.00 92 ASN A O 1
ATOM 685 N N . VAL A 1 93 ? -0.778 -4.291 -5.121 1.00 96.56 93 VAL A N 1
ATOM 686 C CA . VAL A 1 93 ? -1.598 -5.471 -5.392 1.00 96.56 93 VAL A CA 1
ATOM 687 C C . VAL A 1 93 ? -3.009 -5.275 -4.870 1.00 96.56 93 VAL A C 1
ATOM 689 O O . VAL A 1 93 ? -3.226 -4.616 -3.853 1.00 96.56 93 VAL A O 1
ATOM 692 N N . ALA A 1 94 ? -3.978 -5.835 -5.586 1.00 96.62 94 ALA A N 1
ATOM 693 C CA . ALA A 1 94 ? -5.354 -5.901 -5.123 1.00 96.62 94 ALA A CA 1
ATOM 694 C C . ALA A 1 94 ? -5.495 -7.009 -4.071 1.00 96.62 94 ALA A C 1
ATOM 696 O O . ALA A 1 94 ? -4.905 -8.080 -4.215 1.00 96.62 94 ALA A O 1
ATOM 697 N N . ILE A 1 95 ? -6.287 -6.751 -3.032 1.00 96.12 95 ILE A N 1
ATOM 698 C CA . ILE A 1 95 ? -6.644 -7.742 -2.016 1.00 96.12 95 ILE A CA 1
ATOM 699 C C . ILE A 1 95 ? -7.846 -8.548 -2.545 1.00 96.12 95 ILE A C 1
ATOM 701 O O . ILE A 1 95 ? -8.880 -7.935 -2.867 1.00 96.12 95 ILE A O 1
ATOM 705 N N . PRO A 1 96 ? -7.730 -9.889 -2.649 1.00 96.69 96 PRO A N 1
ATOM 706 C CA . PRO A 1 96 ? -8.850 -10.779 -2.962 1.00 96.69 96 PRO A CA 1
ATOM 707 C C . PRO A 1 96 ? -10.045 -10.529 -2.039 1.00 96.69 96 PRO A C 1
ATOM 709 O O . PRO A 1 96 ? -9.852 -10.204 -0.871 1.00 96.69 96 PRO A O 1
ATOM 712 N N . GLU A 1 97 ? -11.272 -10.631 -2.555 1.00 94.88 97 GLU A N 1
ATOM 713 C CA . GLU A 1 97 ? -12.492 -10.228 -1.830 1.00 94.88 97 GLU A CA 1
ATOM 714 C C . GLU A 1 97 ? -12.667 -10.939 -0.484 1.00 94.88 97 GLU A C 1
ATOM 716 O O . GLU A 1 97 ? -13.044 -10.306 0.499 1.00 94.88 97 GLU A O 1
ATOM 721 N N . ASP A 1 98 ? -12.316 -12.219 -0.430 1.00 96.38 98 ASP A N 1
ATOM 722 C CA . ASP A 1 98 ? -12.335 -13.085 0.749 1.00 96.38 98 ASP A CA 1
ATOM 723 C C . ASP A 1 98 ? -11.309 -12.690 1.824 1.00 96.38 98 ASP A C 1
ATOM 725 O O . ASP A 1 98 ? -11.499 -12.991 3.002 1.00 96.38 98 ASP A O 1
ATOM 729 N N . LEU A 1 99 ? -10.248 -11.977 1.438 1.00 96.88 99 LEU A N 1
ATOM 730 C CA . LEU A 1 99 ? -9.193 -11.510 2.341 1.00 96.88 99 LEU A CA 1
ATOM 731 C C . LEU A 1 99 ? -9.356 -10.048 2.764 1.00 96.88 99 LEU A C 1
ATOM 733 O O . LEU A 1 99 ? -8.569 -9.554 3.579 1.00 96.88 99 LEU A O 1
ATOM 737 N N . ARG A 1 100 ? -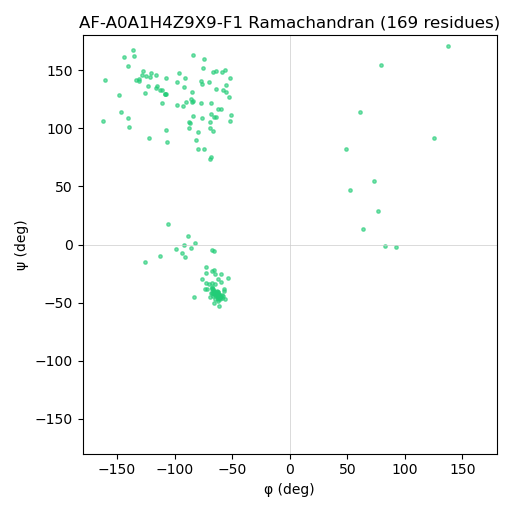10.354 -9.335 2.230 1.00 96.19 100 ARG A N 1
ATOM 738 C CA . ARG A 1 100 ? -10.618 -7.944 2.611 1.00 96.19 100 ARG A CA 1
ATOM 739 C C . ARG A 1 100 ? -11.090 -7.873 4.056 1.00 96.19 100 ARG A C 1
ATOM 741 O O . ARG A 1 100 ? -11.755 -8.763 4.580 1.00 96.19 100 ARG A O 1
ATOM 748 N N . TRP A 1 101 ? -10.753 -6.775 4.713 1.00 96.81 101 TRP A N 1
ATOM 749 C CA . TRP A 1 101 ? -11.254 -6.468 6.046 1.00 96.81 101 TRP A CA 1
ATOM 750 C C . TRP A 1 101 ? -11.669 -5.008 6.116 1.00 96.81 101 TRP A C 1
ATOM 752 O O . TRP A 1 101 ? -11.362 -4.212 5.223 1.00 96.81 101 TRP A O 1
ATOM 762 N N . ARG A 1 102 ? -12.381 -4.672 7.188 1.00 95.19 102 ARG A N 1
ATOM 763 C CA . ARG A 1 102 ? -12.740 -3.299 7.507 1.00 95.19 102 ARG A CA 1
ATOM 764 C C . ARG A 1 102 ? -11.936 -2.806 8.689 1.00 95.19 102 ARG A C 1
ATOM 766 O O . ARG A 1 102 ? -11.649 -3.572 9.608 1.00 95.19 102 ARG A O 1
ATOM 773 N N . ASP A 1 103 ? -11.575 -1.538 8.634 1.00 94.56 103 ASP A N 1
ATOM 774 C CA . ASP A 1 103 ? -10.903 -0.836 9.717 1.00 94.56 103 ASP A CA 1
ATOM 775 C C . ASP A 1 103 ? -11.416 0.607 9.765 1.00 94.56 103 ASP A C 1
ATOM 777 O O . ASP A 1 103 ? -12.009 1.104 8.803 1.00 94.56 103 ASP A O 1
ATOM 781 N N . SER A 1 104 ? -11.221 1.280 10.890 1.00 92.50 104 SER A N 1
ATOM 782 C CA . SER A 1 104 ? -11.744 2.623 11.119 1.00 92.50 104 SER A CA 1
ATOM 783 C C . SER A 1 104 ? -10.632 3.615 11.418 1.00 92.50 104 SER A C 1
ATOM 785 O O . SER A 1 104 ? -9.631 3.306 12.067 1.00 92.50 104 SER A O 1
ATOM 787 N N . ARG A 1 105 ? -10.792 4.847 10.936 1.00 89.75 105 ARG A N 1
ATOM 788 C CA . ARG A 1 105 ? -9.884 5.947 11.264 1.00 89.75 105 ARG A CA 1
ATOM 789 C C . ARG A 1 105 ? -10.654 7.254 11.273 1.00 89.75 105 ARG A C 1
ATOM 791 O O . ARG A 1 105 ? -11.300 7.574 10.287 1.00 89.75 105 ARG A O 1
ATOM 798 N N . ARG A 1 106 ? -10.523 8.035 12.354 1.00 88.31 106 ARG A N 1
ATOM 799 C CA . ARG A 1 106 ? -11.249 9.312 12.532 1.00 88.31 106 ARG A CA 1
ATOM 800 C C . ARG A 1 106 ? -12.765 9.144 12.323 1.00 88.31 106 ARG A C 1
ATOM 802 O O . ARG A 1 106 ? -13.364 9.905 11.576 1.00 88.31 106 ARG A O 1
ATOM 809 N N . ASP A 1 107 ? -13.334 8.108 12.942 1.00 88.00 107 ASP A N 1
ATOM 810 C CA . ASP A 1 107 ? -14.772 7.789 12.910 1.00 88.00 107 ASP A CA 1
ATOM 811 C C . ASP A 1 107 ? -15.345 7.436 11.522 1.00 88.00 107 ASP A C 1
ATOM 813 O O . ASP A 1 107 ? -16.557 7.338 11.349 1.00 88.00 107 ASP A O 1
ATOM 817 N N . GLU A 1 108 ? -14.482 7.186 10.534 1.00 90.50 108 GLU A N 1
ATOM 818 C CA . GLU A 1 108 ? -14.854 6.717 9.199 1.00 90.50 108 GLU A CA 1
ATOM 819 C C . GLU A 1 108 ? -14.385 5.267 9.001 1.00 90.50 108 GLU A C 1
ATOM 821 O O . GLU A 1 108 ? -13.247 4.921 9.335 1.00 90.50 108 GLU A O 1
ATOM 826 N N . GLU A 1 109 ? -15.269 4.409 8.484 1.00 93.62 109 GLU A N 1
ATOM 827 C CA . GLU A 1 109 ? -14.986 3.000 8.188 1.00 93.62 109 GLU A CA 1
ATOM 828 C C . GLU A 1 109 ? -14.495 2.839 6.746 1.00 93.62 109 GLU A C 1
ATOM 830 O O . GLU A 1 109 ? -15.074 3.380 5.798 1.00 93.62 109 GLU A O 1
ATOM 835 N N . PHE A 1 110 ? -13.444 2.045 6.577 1.00 93.88 110 PHE A N 1
ATOM 836 C CA . PHE A 1 110 ? -12.811 1.758 5.300 1.00 93.88 110 PHE A CA 1
ATOM 837 C C . PHE A 1 110 ? -12.803 0.257 5.061 1.00 93.88 110 PHE A C 1
ATOM 839 O O . PHE A 1 110 ? -12.438 -0.513 5.944 1.00 93.88 110 PHE A O 1
ATOM 846 N N . GLU A 1 111 ? -13.132 -0.157 3.843 1.00 94.00 111 GLU A N 1
ATOM 847 C CA . GLU A 1 111 ? -12.859 -1.512 3.376 1.00 94.00 111 GLU A CA 1
ATOM 848 C C . GLU A 1 111 ? -11.512 -1.524 2.655 1.00 94.00 111 GLU A C 1
ATOM 850 O O . GLU A 1 111 ? -11.326 -0.809 1.665 1.00 94.00 111 GLU A O 1
ATOM 855 N N . LEU A 1 112 ? -10.566 -2.314 3.160 1.00 95.06 112 LEU A N 1
ATOM 856 C CA . LEU A 1 112 ? -9.218 -2.418 2.617 1.00 95.06 112 LEU A CA 1
ATOM 857 C C . LEU A 1 112 ? -9.231 -3.289 1.362 1.00 95.06 112 LEU A C 1
ATOM 859 O O . LEU A 1 112 ? -9.641 -4.446 1.401 1.00 95.06 112 LEU A O 1
ATOM 863 N N . GLN A 1 113 ? -8.776 -2.725 0.244 1.00 94.69 113 GLN A N 1
ATOM 864 C CA . GLN A 1 113 ? -8.895 -3.331 -1.087 1.00 94.69 113 GLN A CA 1
ATOM 865 C C . GLN A 1 113 ? -7.555 -3.455 -1.816 1.00 94.69 113 GLN A C 1
ATOM 867 O O . GLN A 1 113 ? -7.466 -4.190 -2.799 1.00 94.69 113 GLN A O 1
ATOM 872 N N . SER A 1 114 ? -6.506 -2.768 -1.360 1.00 95.75 114 SER A N 1
ATOM 873 C CA . SER A 1 114 ? -5.173 -2.871 -1.953 1.00 95.75 114 SER A CA 1
ATOM 874 C C . SER A 1 114 ? -4.062 -2.866 -0.909 1.00 95.75 114 SER A C 1
ATOM 876 O O . SER A 1 114 ? -4.207 -2.313 0.182 1.00 95.75 114 SER A O 1
ATOM 878 N N . LEU A 1 115 ? -2.935 -3.486 -1.262 1.00 96.56 115 LEU A N 1
ATOM 879 C CA . LEU A 1 115 ? -1.686 -3.435 -0.510 1.00 96.56 115 LEU A CA 1
ATOM 880 C C . LEU A 1 115 ? -0.616 -2.734 -1.342 1.00 96.56 115 LEU A C 1
ATOM 882 O O . LEU A 1 115 ? -0.439 -3.048 -2.519 1.00 96.56 115 LEU A O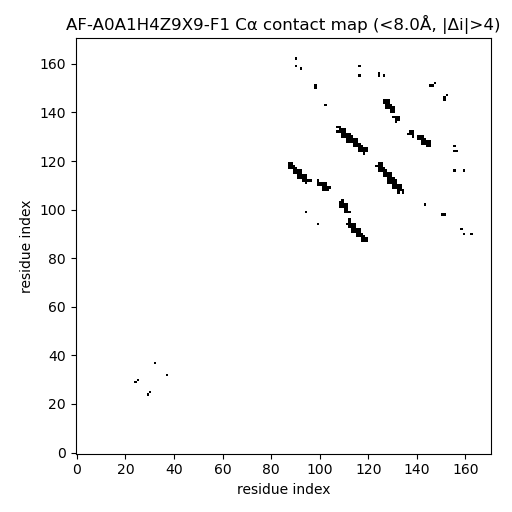 1
ATOM 886 N N . THR A 1 116 ? 0.152 -1.855 -0.706 1.00 96.56 116 THR A N 1
ATOM 887 C CA . THR A 1 116 ? 1.479 -1.473 -1.195 1.00 96.56 116 THR A CA 1
ATOM 888 C C . THR A 1 116 ? 2.509 -2.297 -0.440 1.00 96.56 116 THR A C 1
ATOM 890 O O . THR A 1 116 ? 2.601 -2.197 0.786 1.00 96.56 116 THR A O 1
ATOM 893 N N . ILE A 1 117 ? 3.287 -3.089 -1.169 1.00 96.69 117 ILE A N 1
ATOM 894 C CA . ILE A 1 117 ? 4.354 -3.937 -0.636 1.00 96.69 117 ILE A CA 1
ATOM 895 C C . ILE A 1 117 ? 5.683 -3.321 -1.046 1.00 96.69 117 ILE A C 1
ATOM 897 O O . ILE A 1 117 ? 5.883 -3.010 -2.218 1.00 96.69 117 ILE A O 1
ATOM 901 N N . ARG A 1 118 ? 6.580 -3.137 -0.084 1.00 95.06 118 ARG A N 1
ATOM 902 C CA . ARG A 1 118 ? 7.923 -2.596 -0.267 1.00 95.06 118 ARG A CA 1
ATOM 903 C C . ARG A 1 118 ? 8.955 -3.642 0.096 1.00 95.06 118 ARG A C 1
ATOM 905 O O . ARG A 1 118 ? 8.841 -4.258 1.152 1.00 95.06 118 ARG A O 1
ATOM 912 N N . MET A 1 119 ? 9.965 -3.783 -0.751 1.00 92.06 119 MET A N 1
ATOM 913 C CA . MET A 1 119 ? 11.178 -4.506 -0.393 1.00 92.06 119 MET A CA 1
ATOM 914 C C . MET A 1 119 ? 12.129 -3.539 0.308 1.00 92.06 119 MET A C 1
ATOM 916 O O . MET A 1 119 ? 12.413 -2.456 -0.212 1.00 92.06 119 MET A O 1
ATOM 920 N N . LEU A 1 120 ? 12.560 -3.911 1.507 1.00 89.06 120 LEU A N 1
ATOM 921 C CA . LEU A 1 120 ? 13.544 -3.172 2.286 1.00 89.06 120 LEU A CA 1
ATOM 922 C C . LEU A 1 120 ? 14.972 -3.550 1.844 1.00 89.06 120 LEU A C 1
ATOM 924 O O . LEU A 1 120 ? 15.156 -4.576 1.185 1.00 89.06 120 LEU A O 1
ATOM 928 N N . PRO A 1 121 ? 15.995 -2.747 2.193 1.00 84.06 121 PRO A N 1
ATOM 929 C CA . PRO A 1 121 ? 17.381 -3.013 1.791 1.00 84.06 121 PRO A CA 1
ATOM 930 C C . PRO A 1 121 ? 17.946 -4.356 2.277 1.00 84.06 121 PRO A C 1
ATOM 932 O O . PRO A 1 121 ? 18.850 -4.903 1.657 1.00 84.06 121 PRO A O 1
ATOM 935 N N . ASP A 1 122 ? 17.411 -4.897 3.371 1.00 84.50 122 ASP A N 1
ATOM 936 C CA . ASP A 1 122 ? 17.769 -6.213 3.915 1.00 84.50 122 ASP A CA 1
ATOM 937 C C . ASP A 1 122 ? 17.048 -7.383 3.213 1.00 84.50 122 ASP A C 1
ATOM 939 O O . ASP A 1 122 ? 17.229 -8.541 3.588 1.00 84.50 122 ASP A O 1
ATOM 943 N N . GLY A 1 123 ? 16.225 -7.093 2.201 1.00 83.94 123 GLY A N 1
ATOM 944 C CA . GLY A 1 123 ? 15.423 -8.070 1.466 1.00 83.94 123 GLY A CA 1
ATOM 945 C C . GLY A 1 123 ? 14.106 -8.449 2.149 1.00 83.94 123 GLY A C 1
ATOM 946 O O . GLY A 1 123 ? 13.334 -9.225 1.581 1.00 83.94 123 GLY A O 1
ATOM 947 N N . SER A 1 124 ? 13.808 -7.909 3.333 1.00 90.19 124 SER A N 1
ATOM 948 C CA . SER A 1 124 ? 12.522 -8.128 3.996 1.00 90.19 124 SER A CA 1
ATOM 949 C C . SER A 1 124 ? 11.393 -7.331 3.328 1.00 90.19 124 SER A C 1
ATOM 951 O O . SER A 1 124 ? 11.621 -6.366 2.592 1.00 90.19 124 SER A O 1
ATOM 953 N N . LEU A 1 125 ? 10.145 -7.752 3.558 1.00 94.25 125 LEU A N 1
ATOM 954 C CA . LEU A 1 125 ? 8.960 -7.126 2.972 1.00 94.25 125 LEU A CA 1
ATOM 955 C C . LEU A 1 125 ? 8.177 -6.344 4.026 1.00 94.25 125 LEU A C 1
ATOM 957 O O . LEU A 1 125 ? 7.801 -6.882 5.065 1.00 94.25 125 LEU A O 1
ATOM 961 N N . ALA A 1 126 ? 7.859 -5.091 3.713 1.00 94.31 126 ALA A N 1
ATOM 962 C CA . ALA A 1 126 ? 6.948 -4.257 4.486 1.00 94.31 126 ALA A CA 1
ATOM 963 C C . ALA A 1 126 ? 5.677 -3.986 3.676 1.00 94.31 126 ALA A C 1
ATOM 965 O O . ALA A 1 126 ? 5.754 -3.599 2.511 1.00 94.31 126 ALA A O 1
ATOM 966 N N . ALA A 1 127 ? 4.502 -4.138 4.285 1.00 96.44 127 ALA A N 1
ATOM 967 C CA . ALA A 1 127 ? 3.225 -3.934 3.606 1.00 96.44 127 ALA A CA 1
ATOM 968 C C . ALA A 1 127 ? 2.345 -2.909 4.332 1.00 96.44 127 ALA A C 1
ATOM 970 O O . ALA A 1 127 ? 2.340 -2.821 5.561 1.00 96.44 127 ALA A O 1
ATOM 971 N N . LYS A 1 128 ? 1.583 -2.134 3.557 1.00 96.81 128 LYS A N 1
ATOM 972 C CA . LYS A 1 128 ? 0.505 -1.270 4.057 1.00 96.81 128 LYS A CA 1
ATOM 973 C C . LYS A 1 128 ? -0.757 -1.478 3.247 1.00 96.81 128 LYS A C 1
ATOM 975 O O . LYS A 1 128 ? -0.682 -1.613 2.028 1.00 96.81 128 LYS A O 1
ATOM 980 N N . ALA A 1 129 ? -1.893 -1.448 3.928 1.00 96.44 129 ALA A N 1
ATOM 981 C CA . ALA A 1 129 ? -3.198 -1.581 3.309 1.00 96.44 129 ALA A CA 1
ATOM 982 C C . ALA A 1 129 ? -3.838 -0.225 3.042 1.00 96.44 129 ALA A C 1
ATOM 984 O O . ALA A 1 129 ? -3.649 0.723 3.806 1.00 96.44 129 ALA A O 1
ATOM 985 N N . TYR A 1 130 ? -4.617 -0.158 1.971 1.00 93.94 130 TYR A N 1
ATOM 986 C CA . TYR A 1 130 ? -5.382 1.012 1.576 1.00 93.94 130 TYR A CA 1
ATOM 987 C C . TYR A 1 130 ? -6.809 0.596 1.275 1.00 93.94 130 TYR A C 1
ATOM 989 O O . TYR A 1 130 ? -7.064 -0.469 0.704 1.00 93.94 130 TYR A O 1
ATOM 997 N N . GLY A 1 131 ? -7.740 1.444 1.692 1.00 90.12 131 GLY A N 1
ATOM 998 C CA . GLY A 1 131 ? -9.155 1.148 1.600 1.00 90.12 131 GLY A CA 1
ATOM 999 C C . GLY A 1 131 ? -9.982 2.299 1.086 1.00 90.12 131 GLY A C 1
ATOM 1000 O O . GLY A 1 131 ? -9.566 3.459 1.091 1.00 90.12 131 GLY A O 1
ATOM 1001 N N . LYS A 1 132 ? -11.181 1.942 0.648 1.00 89.00 132 LYS A N 1
ATOM 1002 C CA . LYS A 1 132 ? -12.214 2.878 0.228 1.00 89.00 132 LYS A CA 1
ATOM 1003 C C . LYS A 1 132 ? -13.200 3.082 1.386 1.00 89.00 132 LYS A C 1
ATOM 1005 O O . LYS A 1 132 ? -13.552 2.094 2.030 1.00 89.00 132 LYS A O 1
ATOM 1010 N N . PRO A 1 133 ? -13.681 4.314 1.631 1.00 90.56 133 PRO A N 1
ATOM 1011 C CA . PRO A 1 133 ? -14.745 4.555 2.593 1.00 90.56 133 PRO A CA 1
ATOM 1012 C C . PRO A 1 133 ? -15.983 3.720 2.290 1.00 90.56 133 PRO A C 1
ATOM 1014 O O . PRO A 1 133 ? -16.479 3.727 1.155 1.00 90.56 133 PRO A O 1
ATOM 1017 N N . VAL A 1 134 ? -16.508 3.051 3.311 1.00 90.62 134 VAL A N 1
ATOM 1018 C CA . VAL A 1 134 ? -17.732 2.246 3.201 1.00 90.62 134 VAL A CA 1
ATOM 1019 C C . VAL A 1 134 ? -18.947 3.141 2.947 1.00 90.62 134 VAL A C 1
ATOM 1021 O O . VAL A 1 134 ? -19.795 2.806 2.125 1.00 90.62 134 VAL A O 1
ATOM 1024 N N . ALA A 1 135 ? -18.988 4.324 3.568 1.00 85.12 135 ALA A N 1
ATOM 1025 C CA . ALA A 1 135 ? -20.045 5.323 3.373 1.00 85.12 135 ALA A CA 1
ATOM 1026 C C . ALA A 1 135 ? -20.077 5.934 1.953 1.00 85.12 135 ALA A C 1
ATOM 1028 O O . ALA A 1 135 ? -20.991 6.687 1.618 1.00 85.12 135 ALA A O 1
ATOM 1029 N N . GLY A 1 136 ? -19.101 5.599 1.103 1.00 77.25 136 GLY A N 1
ATOM 1030 C CA . GLY A 1 136 ? -18.928 6.201 -0.211 1.00 77.25 136 GLY A CA 1
ATOM 1031 C C . GLY A 1 136 ? -18.241 7.568 -0.141 1.00 77.25 136 GLY A C 1
ATOM 1032 O O . GLY 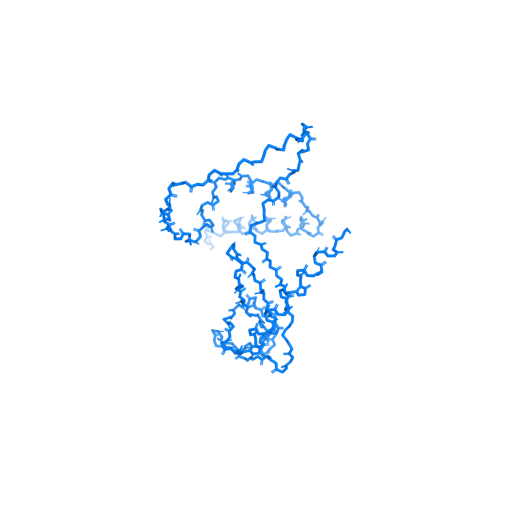A 1 136 ? -18.254 8.257 0.870 1.00 77.25 136 GLY A O 1
ATOM 1033 N N . GLY A 1 137 ? -17.585 7.952 -1.237 1.00 72.31 137 GLY A N 1
ATOM 1034 C CA . GLY A 1 137 ? -16.826 9.200 -1.330 1.00 72.31 137 GLY A CA 1
ATOM 1035 C C . GLY A 1 137 ? -15.481 9.028 -2.032 1.00 72.31 137 GLY A C 1
ATOM 1036 O O . GLY A 1 137 ? -15.037 7.912 -2.320 1.00 72.31 137 GLY A O 1
ATOM 1037 N N . ARG A 1 138 ? -14.817 10.154 -2.321 1.00 65.12 138 ARG A N 1
ATOM 1038 C CA . ARG A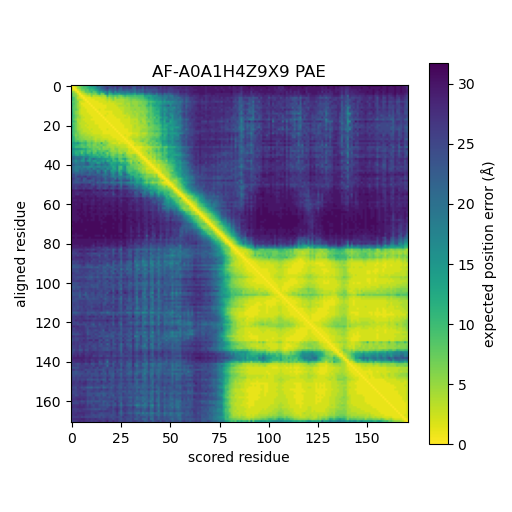 1 138 ? -13.394 10.171 -2.690 1.00 65.12 138 ARG A CA 1
ATOM 1039 C C . ARG A 1 138 ? -12.591 10.068 -1.398 1.00 65.12 138 ARG A C 1
ATOM 1041 O O . ARG A 1 138 ? -12.194 11.084 -0.839 1.00 65.12 138 ARG A O 1
ATOM 1048 N N . GLY A 1 139 ? -12.433 8.846 -0.897 1.00 61.28 139 GLY A N 1
ATOM 1049 C CA . GLY A 1 139 ? -11.640 8.599 0.302 1.00 61.28 139 GLY A CA 1
ATOM 1050 C C . GLY A 1 139 ? -10.230 9.146 0.150 1.00 61.28 139 GLY A C 1
ATOM 1051 O O . GLY A 1 139 ? -9.605 8.987 -0.902 1.00 61.28 139 GLY A O 1
ATOM 1052 N N . ALA A 1 140 ? -9.733 9.791 1.204 1.00 58.69 140 ALA A N 1
ATOM 1053 C CA . ALA A 1 140 ? -8.315 10.088 1.304 1.00 58.69 140 ALA A CA 1
ATOM 1054 C C . ALA A 1 140 ? -7.516 8.781 1.185 1.00 58.69 140 ALA A C 1
ATOM 1056 O O . ALA A 1 140 ? -7.994 7.715 1.576 1.00 58.69 140 ALA A O 1
ATOM 1057 N N . TYR A 1 141 ? -6.296 8.868 0.651 1.00 67.12 141 TYR A N 1
ATOM 1058 C CA . TYR A 1 141 ? -5.375 7.737 0.546 1.00 67.12 141 TYR A CA 1
ATOM 1059 C C . TYR A 1 141 ? -4.880 7.347 1.952 1.00 67.12 141 TYR A C 1
ATOM 1061 O O . TYR A 1 141 ? -3.766 7.672 2.370 1.00 67.12 141 TYR A O 1
ATOM 1069 N N . THR A 1 142 ? -5.756 6.721 2.734 1.00 87.31 142 THR A N 1
ATOM 1070 C CA . THR A 1 142 ? -5.521 6.390 4.136 1.00 87.31 142 THR A CA 1
ATOM 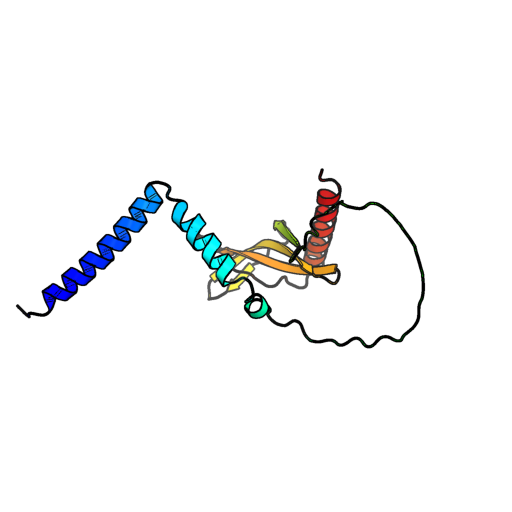1071 C C . THR A 1 142 ? -4.883 5.016 4.218 1.00 87.31 142 THR A C 1
ATOM 1073 O O . THR A 1 142 ? -5.431 4.035 3.724 1.00 87.31 142 THR A O 1
ATOM 1076 N N . SER A 1 143 ? -3.709 4.962 4.848 1.00 90.56 143 SER A N 1
ATOM 1077 C CA . SER A 1 143 ? -3.005 3.704 5.084 1.00 90.56 143 SER A CA 1
ATOM 1078 C C . SER A 1 143 ? -3.377 3.086 6.426 1.00 90.56 143 SER A C 1
ATOM 1080 O O . SER A 1 143 ? -3.525 3.802 7.424 1.00 90.56 143 SER A O 1
ATOM 1082 N N . PHE A 1 144 ? -3.447 1.761 6.435 1.00 94.62 144 PHE A N 1
ATOM 1083 C CA . PHE A 1 144 ? -3.738 0.918 7.587 1.00 94.62 144 PHE A CA 1
ATOM 1084 C C . PHE A 1 144 ? -2.652 -0.158 7.744 1.00 94.62 144 PHE A C 1
ATOM 1086 O O . PHE A 1 144 ? -2.030 -0.551 6.744 1.00 94.62 144 PHE A O 1
ATOM 1093 N N . PRO A 1 145 ? -2.367 -0.604 8.981 1.00 95.44 145 PRO A N 1
ATOM 1094 C CA . PRO A 1 145 ? -1.494 -1.750 9.207 1.00 95.44 145 PRO A CA 1
ATOM 1095 C C . PRO A 1 145 ? -2.121 -3.017 8.617 1.00 95.44 145 PRO A C 1
ATOM 1097 O O . PRO A 1 145 ? -3.342 -3.150 8.557 1.00 95.44 145 PRO A O 1
ATOM 1100 N N . VAL A 1 146 ? -1.278 -3.946 8.173 1.00 96.75 146 VAL A N 1
ATOM 1101 C CA . VAL A 1 146 ? -1.734 -5.263 7.720 1.00 96.75 146 VAL A CA 1
ATOM 1102 C C . VAL A 1 146 ? -1.873 -6.166 8.953 1.00 96.75 146 VAL A C 1
ATOM 1104 O O . VAL A 1 146 ? -0.897 -6.287 9.694 1.00 96.75 146 VAL A O 1
ATOM 1107 N N . PRO A 1 147 ? -3.052 -6.763 9.212 1.00 95.56 147 PRO A N 1
ATOM 1108 C CA . PRO A 1 147 ? -3.241 -7.698 10.315 1.00 95.56 147 PRO A CA 1
ATOM 1109 C C . PRO A 1 147 ? -2.314 -8.910 10.209 1.00 95.56 147 PRO A C 1
ATOM 1111 O O . PRO A 1 147 ? -2.031 -9.379 9.106 1.00 95.56 147 PRO A O 1
ATOM 1114 N N . ASP A 1 148 ? -1.910 -9.454 11.356 1.00 95.38 148 ASP A N 1
ATOM 1115 C CA . ASP A 1 148 ? -1.126 -10.689 11.426 1.00 95.38 148 ASP A CA 1
ATOM 1116 C C . ASP A 1 148 ? -2.019 -11.902 11.119 1.00 95.38 148 ASP A C 1
ATOM 1118 O O . ASP A 1 148 ? -2.606 -12.524 12.006 1.00 95.38 148 ASP A O 1
ATOM 1122 N N . ARG A 1 149 ? -2.216 -12.160 9.822 1.00 96.50 149 ARG A N 1
ATOM 1123 C CA . ARG A 1 149 ? -2.970 -13.298 9.285 1.00 96.50 149 ARG A CA 1
ATOM 1124 C C . ARG A 1 149 ? -2.093 -14.060 8.294 1.00 96.50 149 ARG A C 1
ATOM 1126 O O . ARG A 1 149 ? -1.546 -13.428 7.380 1.00 96.50 149 ARG A O 1
ATOM 1133 N N . PRO A 1 150 ? -1.978 -15.393 8.415 1.00 97.31 150 PRO A N 1
ATOM 1134 C CA . PRO A 1 150 ? -1.101 -16.180 7.552 1.00 97.31 150 PRO A CA 1
ATOM 1135 C C . PRO A 1 150 ? -1.471 -16.057 6.067 1.00 97.31 150 PRO A C 1
ATOM 1137 O O . PRO A 1 150 ? -0.585 -16.045 5.215 1.00 97.31 150 PRO A O 1
ATOM 1140 N N . GLU A 1 151 ? -2.752 -15.884 5.742 1.00 97.44 151 GLU A N 1
ATOM 1141 C CA . GLU A 1 151 ? -3.241 -15.719 4.371 1.00 97.44 151 GLU A CA 1
ATOM 1142 C C . GLU A 1 151 ? -2.773 -14.395 3.746 1.00 97.44 151 GLU A C 1
ATOM 1144 O O . GLU A 1 151 ? -2.394 -14.352 2.575 1.00 97.44 151 GLU A O 1
ATOM 1149 N N . LEU A 1 152 ? -2.732 -13.311 4.532 1.00 97.44 152 LEU A N 1
ATOM 1150 C CA . LEU A 1 152 ? -2.222 -12.013 4.076 1.00 97.44 152 LEU A CA 1
ATOM 1151 C C . LEU A 1 152 ? -0.698 -12.037 3.924 1.00 97.44 152 LEU A C 1
ATOM 1153 O O . LEU A 1 152 ? -0.172 -11.486 2.958 1.00 97.44 152 LEU A O 1
ATOM 1157 N N . ALA A 1 153 ? 0.013 -12.714 4.829 1.00 96.69 153 ALA A N 1
ATOM 1158 C CA . ALA A 1 153 ? 1.454 -12.922 4.696 1.00 96.69 153 ALA A CA 1
ATOM 1159 C C . ALA A 1 153 ? 1.792 -13.739 3.433 1.00 96.69 153 ALA A C 1
ATOM 1161 O O . ALA A 1 153 ? 2.701 -13.375 2.680 1.00 96.69 153 ALA A O 1
ATOM 1162 N N . ALA A 1 154 ? 1.016 -14.792 3.154 1.00 97.44 154 ALA A N 1
ATOM 1163 C CA . ALA A 1 154 ? 1.144 -15.587 1.936 1.00 97.44 154 ALA A CA 1
ATOM 1164 C C . ALA A 1 154 ? 0.875 -14.749 0.675 1.00 97.44 154 ALA A C 1
ATOM 1166 O O . ALA A 1 154 ? 1.653 -14.821 -0.277 1.00 97.44 154 ALA A O 1
ATOM 1167 N N . LEU A 1 155 ? -0.162 -13.900 0.687 1.00 97.69 155 LEU A N 1
ATOM 1168 C CA . LEU A 1 155 ? -0.446 -12.962 -0.404 1.00 97.69 155 LEU A CA 1
ATOM 1169 C C . LEU A 1 155 ? 0.732 -12.010 -0.657 1.00 97.69 155 LEU A C 1
ATOM 1171 O O . LEU A 1 155 ? 1.130 -11.820 -1.806 1.00 97.69 155 LEU A O 1
ATOM 1175 N N . VAL A 1 156 ? 1.312 -11.434 0.400 1.00 97.56 156 VAL A N 1
ATOM 1176 C CA . VAL A 1 156 ? 2.463 -10.521 0.298 1.00 97.56 156 VAL A CA 1
ATOM 1177 C C . VAL A 1 156 ? 3.681 -11.223 -0.308 1.00 97.56 156 VAL A C 1
ATOM 1179 O O . VAL A 1 156 ? 4.311 -10.683 -1.220 1.00 97.56 156 VAL A O 1
ATOM 1182 N N . SER A 1 157 ? 3.990 -12.438 0.152 1.00 96.94 157 SER A N 1
ATOM 1183 C CA . SER A 1 157 ? 5.110 -13.230 -0.367 1.00 96.94 157 SER A CA 1
ATOM 1184 C C . SER A 1 157 ? 4.907 -13.622 -1.836 1.00 96.94 157 SER A C 1
ATOM 1186 O O . SER A 1 157 ? 5.792 -13.402 -2.667 1.00 96.94 157 SER A O 1
ATOM 1188 N N . ALA A 1 158 ? 3.717 -14.122 -2.186 1.00 97.69 158 ALA A N 1
ATOM 1189 C CA . ALA A 1 158 ? 3.380 -14.512 -3.553 1.00 97.69 158 ALA A CA 1
ATOM 1190 C C . ALA A 1 158 ? 3.423 -13.318 -4.520 1.00 97.69 158 ALA A C 1
ATOM 1192 O O . ALA A 1 158 ? 3.954 -13.431 -5.626 1.00 97.69 158 ALA A O 1
ATOM 1193 N N . ALA A 1 159 ? 2.920 -12.158 -4.091 1.00 97.50 159 ALA A N 1
ATOM 1194 C CA . ALA A 1 159 ? 2.981 -10.921 -4.860 1.00 97.50 159 ALA A CA 1
ATOM 1195 C C . ALA A 1 159 ? 4.424 -10.490 -5.158 1.00 97.50 159 ALA A C 1
ATOM 1197 O O . ALA A 1 159 ? 4.737 -10.138 -6.296 1.00 97.50 159 ALA A O 1
ATOM 1198 N N . ALA A 1 160 ? 5.307 -10.538 -4.156 1.00 95.81 160 ALA A N 1
ATOM 1199 C CA . ALA A 1 160 ? 6.715 -10.196 -4.333 1.00 95.81 160 ALA A CA 1
ATOM 1200 C C . ALA A 1 160 ? 7.428 -11.168 -5.289 1.00 95.81 160 ALA A C 1
ATOM 1202 O O . ALA A 1 160 ? 8.156 -10.726 -6.179 1.00 95.81 160 ALA A O 1
ATOM 1203 N N . ALA A 1 161 ? 7.173 -12.474 -5.161 1.00 96.25 161 ALA A N 1
ATOM 1204 C CA . ALA A 1 161 ? 7.736 -13.488 -6.052 1.00 96.25 161 ALA A CA 1
ATOM 1205 C C . ALA A 1 161 ? 7.277 -13.301 -7.509 1.00 96.25 161 ALA A C 1
ATOM 1207 O O . ALA A 1 161 ? 8.087 -13.349 -8.437 1.00 96.25 161 ALA A O 1
ATOM 1208 N N . GLU A 1 162 ? 5.988 -13.030 -7.720 1.00 97.25 162 GLU A N 1
ATOM 1209 C CA . GLU A 1 162 ? 5.438 -12.772 -9.052 1.00 97.25 162 GLU A CA 1
ATOM 1210 C C . GLU A 1 162 ? 5.992 -11.476 -9.659 1.00 97.25 162 GLU A C 1
ATOM 1212 O O . GLU A 1 162 ? 6.317 -11.440 -10.848 1.00 97.25 162 GLU A O 1
ATOM 1217 N N . ALA A 1 163 ? 6.152 -10.422 -8.856 1.00 96.12 163 ALA A N 1
ATOM 1218 C CA . ALA A 1 163 ? 6.781 -9.184 -9.304 1.00 96.12 163 ALA A CA 1
ATOM 1219 C C . ALA A 1 163 ? 8.237 -9.406 -9.732 1.00 96.12 163 ALA A C 1
ATOM 1221 O O . ALA A 1 163 ? 8.618 -8.987 -10.825 1.00 96.12 163 ALA A O 1
ATOM 1222 N N . ALA A 1 164 ? 9.020 -10.129 -8.925 1.00 93.38 164 ALA A N 1
ATOM 1223 C CA . ALA A 1 164 ? 10.396 -10.488 -9.259 1.00 93.38 164 ALA A CA 1
ATOM 1224 C C . ALA A 1 164 ? 10.471 -11.276 -10.576 1.00 93.38 164 ALA A C 1
ATOM 1226 O O . ALA A 1 164 ? 11.281 -10.952 -11.445 1.00 93.38 164 ALA A O 1
ATOM 1227 N N . ARG A 1 165 ? 9.578 -12.256 -10.772 1.00 96.62 165 ARG A N 1
ATOM 1228 C CA . ARG A 1 165 ? 9.492 -13.029 -12.019 1.00 96.62 165 ARG A CA 1
ATOM 1229 C C . ARG A 1 165 ? 9.177 -12.141 -13.226 1.00 96.62 165 ARG A C 1
ATOM 1231 O O . ARG A 1 165 ? 9.806 -12.294 -14.271 1.00 96.62 165 ARG A O 1
ATOM 1238 N N . ARG A 1 166 ? 8.210 -11.222 -13.105 1.00 96.06 166 ARG A N 1
ATOM 1239 C CA . ARG A 1 166 ? 7.823 -10.311 -14.198 1.00 96.06 166 ARG A CA 1
ATOM 1240 C C . ARG A 1 166 ? 8.926 -9.326 -14.550 1.00 96.06 166 ARG A C 1
ATOM 1242 O O . ARG A 1 166 ? 9.193 -9.142 -15.731 1.00 96.06 166 ARG A O 1
ATOM 1249 N N . TRP A 1 167 ? 9.567 -8.722 -13.553 1.00 93.88 167 TRP A N 1
ATOM 1250 C CA . TRP A 1 167 ? 10.687 -7.815 -13.787 1.00 93.88 167 TRP A CA 1
ATOM 1251 C C . TRP A 1 167 ? 11.902 -8.536 -14.364 1.00 93.88 167 TRP A C 1
ATOM 1253 O O . TRP A 1 167 ? 12.520 -8.014 -15.281 1.00 93.88 167 TRP A O 1
ATOM 1263 N N . GLY A 1 168 ? 12.203 -9.755 -13.906 1.00 93.88 168 GLY A N 1
ATOM 1264 C CA . GLY A 1 168 ? 13.294 -10.558 -14.467 1.00 93.88 168 GLY A CA 1
ATOM 1265 C C . GLY A 1 168 ? 13.072 -10.974 -15.926 1.00 93.88 168 GLY A C 1
ATOM 1266 O O . GLY A 1 168 ? 14.035 -11.203 -16.649 1.00 93.88 168 GLY A O 1
ATOM 1267 N N . ALA A 1 169 ? 11.816 -11.054 -16.3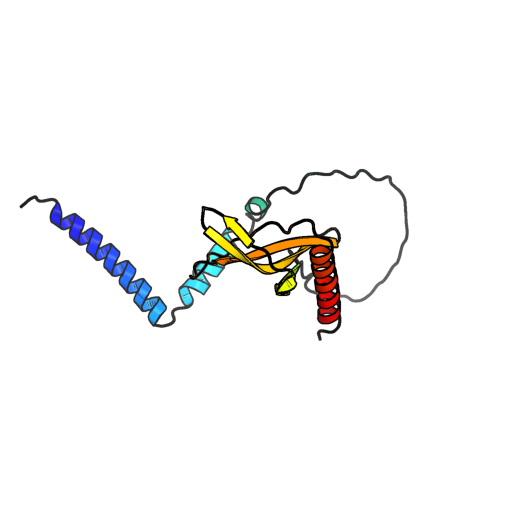70 1.00 94.44 169 ALA A N 1
ATOM 1268 C CA . ALA A 1 169 ? 11.451 -11.341 -17.757 1.00 94.44 169 ALA A CA 1
ATOM 1269 C C . ALA A 1 169 ? 11.260 -10.078 -18.619 1.00 94.44 169 ALA A C 1
ATOM 1271 O O . ALA A 1 169 ? 10.892 -10.195 -19.787 1.00 94.44 169 ALA A O 1
ATOM 1272 N N . HIS A 1 170 ? 11.436 -8.883 -18.049 1.00 83.38 170 HIS A N 1
ATOM 1273 C CA . HIS A 1 170 ? 11.214 -7.621 -18.745 1.00 83.38 170 HIS A CA 1
ATOM 1274 C C . HIS A 1 170 ? 12.461 -7.220 -19.541 1.00 83.38 170 HIS A C 1
ATOM 1276 O O . HIS A 1 170 ? 13.569 -7.229 -19.008 1.00 83.38 170 HIS A O 1
ATOM 1282 N N . SER A 1 171 ? 12.258 -6.867 -20.812 1.00 71.75 171 SER A N 1
ATOM 1283 C CA . SER A 1 171 ? 13.287 -6.498 -21.792 1.00 71.75 171 SER A CA 1
ATOM 1284 C C . SER A 1 171 ? 12.867 -5.285 -22.605 1.00 71.75 171 SER A C 1
ATOM 1286 O O . SER A 1 171 ? 11.697 -5.311 -23.060 1.00 71.75 171 SER A O 1
#

Radius of gyration: 26.12 Å; Cα contacts (8 Å, |Δi|>4): 131; chains: 1; bounding box: 62×72×36 Å

Solvent-accessible surface area (backbone atoms only — not comparable to full-atom values): 10924 Å² total; per-residue (Å²): 139,73,89,68,57,61,64,52,51,51,52,50,51,52,52,50,50,54,51,50,51,52,51,51,42,56,74,72,66,62,53,64,63,58,56,54,53,45,52,52,49,55,58,69,42,60,90,49,61,70,80,73,59,78,77,81,78,87,74,86,81,88,76,83,92,83,82,92,78,89,77,92,75,92,74,75,89,86,73,82,70,73,82,77,81,80,92,72,51,74,49,77,45,76,47,55,81,92,74,43,51,74,51,74,59,94,94,42,48,24,41,36,44,32,35,44,38,30,53,44,98,88,71,49,79,48,64,37,28,33,35,46,41,69,88,60,73,89,52,65,97,49,76,41,82,64,73,100,42,72,69,56,54,49,50,54,52,52,51,51,52,53,48,52,54,52,57,72,71,60,129

Nearest PDB structures (foldseek):
  5mrc-assembly1_F  TM=6.872E-01  e=1.440E+00  Saccharomyces cerevisiae
  5wxk-assembly1_B  TM=6.314E-01  e=1.615E+00  Neisseria meningitidis H44/76
  6rji-assembly1_A  TM=6.084E-01  e=9.600E+00  Staphylococcus aureus subsp. aureus NCTC 8325
  4b9q-assembly3_C  TM=2.492E-01  e=1.080E+00  Escherichia coli
  2h1e-assembly1_A  TM=4.599E-01  e=6.799E+00  Saccharomyces cerevisiae